Protein AF-A0AAF0XL32-F1 (afdb_monomer_lite)

Structure (mmCIF, N/CA/C/O backbone):
data_AF-A0AAF0XL32-F1
#
_entry.id   AF-A0AAF0XL32-F1
#
loop_
_atom_site.group_PDB
_atom_site.id
_atom_site.type_symbol
_atom_site.label_atom_id
_atom_site.label_alt_id
_atom_site.label_comp_id
_atom_site.label_asym_id
_atom_site.label_entity_id
_atom_site.label_seq_id
_atom_site.pdbx_PDB_ins_code
_atom_site.Cartn_x
_atom_site.Cartn_y
_atom_site.Cartn_z
_atom_site.occupancy
_atom_site.B_iso_or_equiv
_atom_site.auth_seq_id
_atom_site.auth_comp_id
_atom_site.auth_asym_id
_atom_site.auth_atom_id
_atom_site.pdbx_PDB_model_num
ATOM 1 N N . MET A 1 1 ? -6.799 5.132 -3.046 1.00 91.56 1 MET A N 1
ATOM 2 C CA . MET A 1 1 ? -6.001 4.954 -4.280 1.00 91.56 1 MET A CA 1
ATOM 3 C C . MET A 1 1 ? -5.532 3.512 -4.359 1.00 91.56 1 MET A C 1
ATOM 5 O O . MET A 1 1 ? -5.054 2.990 -3.357 1.00 91.56 1 MET A O 1
ATOM 9 N N . GLY A 1 2 ? -5.670 2.879 -5.522 1.00 95.25 2 GLY A N 1
ATOM 10 C CA . GLY A 1 2 ? -5.186 1.524 -5.783 1.00 95.25 2 GLY A CA 1
ATOM 11 C C . GLY A 1 2 ? -4.042 1.530 -6.792 1.00 95.25 2 GLY A C 1
ATOM 12 O O . GLY A 1 2 ? -4.191 2.059 -7.886 1.00 95.25 2 GLY A O 1
ATOM 13 N N . ILE A 1 3 ? -2.907 0.940 -6.435 1.00 97.62 3 ILE A N 1
ATOM 14 C CA . ILE A 1 3 ? -1.758 0.725 -7.315 1.00 97.62 3 ILE A CA 1
ATOM 15 C C . ILE A 1 3 ? -1.692 -0.766 -7.644 1.00 97.62 3 ILE A C 1
ATOM 17 O O . ILE A 1 3 ? -1.570 -1.600 -6.742 1.00 97.62 3 ILE A O 1
ATOM 21 N N . TYR A 1 4 ? -1.743 -1.117 -8.925 1.00 97.25 4 TYR A N 1
ATOM 22 C CA . TYR A 1 4 ? -1.796 -2.512 -9.362 1.00 97.25 4 TYR A CA 1
ATOM 23 C C . TYR A 1 4 ? -0.870 -2.819 -10.542 1.00 97.25 4 TYR A C 1
ATOM 25 O O . TYR A 1 4 ? -0.240 -1.924 -11.094 1.00 97.25 4 TYR A O 1
ATOM 33 N N . GLY A 1 5 ? -0.691 -4.104 -10.864 1.00 96.94 5 GLY A N 1
ATOM 34 C CA . GLY A 1 5 ? 0.258 -4.570 -11.883 1.00 96.94 5 GLY A CA 1
ATOM 35 C C . GLY A 1 5 ? 1.033 -5.829 -11.480 1.00 96.94 5 GLY A C 1
ATOM 36 O O . GLY A 1 5 ? 0.883 -6.356 -10.371 1.00 96.94 5 GLY A O 1
ATOM 37 N N . MET A 1 6 ? 1.910 -6.300 -12.366 1.00 96.31 6 MET A N 1
ATOM 38 C CA . MET A 1 6 ? 2.620 -7.581 -12.233 1.00 96.31 6 MET A CA 1
ATOM 39 C C . MET A 1 6 ? 3.503 -7.684 -10.981 1.00 96.31 6 MET A C 1
ATOM 41 O O . MET A 1 6 ? 3.881 -6.693 -10.353 1.00 96.31 6 MET A O 1
ATOM 45 N N . VAL A 1 7 ? 3.820 -8.910 -10.558 1.00 93.56 7 VAL A N 1
ATOM 46 C CA . VAL A 1 7 ? 4.786 -9.142 -9.469 1.00 93.56 7 VAL A CA 1
ATOM 47 C C . VAL A 1 7 ? 6.140 -8.503 -9.802 1.00 93.56 7 VAL A C 1
ATOM 49 O O . VAL A 1 7 ? 6.530 -8.462 -10.958 1.00 93.56 7 VAL A O 1
ATOM 52 N N . GLY A 1 8 ? 6.841 -7.963 -8.801 1.00 93.62 8 GLY A N 1
ATOM 53 C CA . GLY A 1 8 ? 8.180 -7.390 -8.994 1.00 93.62 8 GLY A CA 1
ATOM 54 C C . GLY A 1 8 ? 8.234 -6.017 -9.678 1.00 93.62 8 GLY A C 1
ATOM 55 O O . GLY A 1 8 ? 9.245 -5.345 -9.543 1.00 93.62 8 GLY A O 1
ATOM 56 N N . ILE A 1 9 ? 7.145 -5.532 -10.290 1.00 96.25 9 ILE A N 1
ATOM 57 C CA . ILE A 1 9 ? 7.120 -4.283 -11.085 1.00 96.25 9 ILE A CA 1
ATOM 58 C C . ILE A 1 9 ? 7.337 -2.977 -10.284 1.00 96.25 9 ILE A C 1
ATOM 60 O O . ILE A 1 9 ? 7.311 -1.889 -10.837 1.00 96.25 9 ILE A O 1
ATOM 64 N N . GLY A 1 10 ? 7.496 -3.046 -8.958 1.00 96.12 10 GLY A N 1
ATOM 65 C CA . G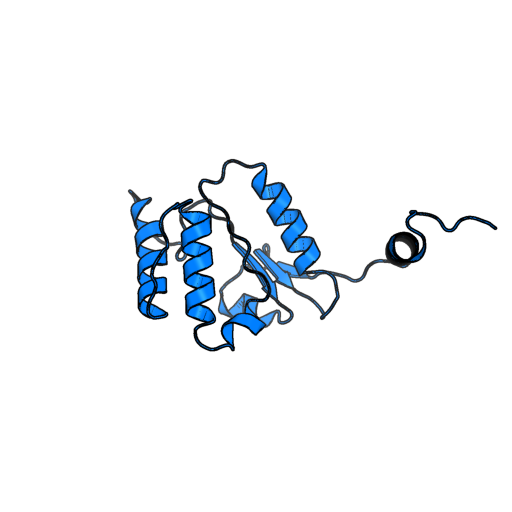LY A 1 10 ? 7.765 -1.856 -8.135 1.00 96.12 10 GLY A CA 1
ATOM 66 C C . GLY A 1 10 ? 6.547 -1.159 -7.513 1.00 96.12 10 GLY A C 1
ATOM 67 O O . GLY A 1 10 ? 6.694 -0.069 -6.968 1.00 96.12 10 GLY A O 1
ATOM 68 N N . LYS A 1 11 ? 5.358 -1.782 -7.485 1.00 97.44 11 LYS A N 1
ATOM 69 C CA . LYS A 1 11 ? 4.156 -1.226 -6.812 1.00 97.44 11 LYS A CA 1
ATOM 70 C C . LYS A 1 11 ? 4.412 -0.748 -5.380 1.00 97.44 11 LYS A C 1
ATOM 72 O O . LYS A 1 11 ? 4.045 0.367 -5.025 1.00 97.44 11 LYS A O 1
ATOM 77 N N . THR A 1 12 ? 5.042 -1.590 -4.558 1.00 95.62 12 THR A N 1
ATOM 78 C CA . THR A 1 12 ? 5.353 -1.269 -3.156 1.00 95.62 12 THR A CA 1
ATOM 79 C C . THR A 1 12 ? 6.362 -0.131 -3.060 1.00 95.62 12 THR A C 1
ATOM 81 O O . THR A 1 12 ? 6.240 0.719 -2.184 1.00 95.62 12 THR A O 1
ATOM 84 N N . THR A 1 13 ? 7.328 -0.080 -3.981 1.00 95.94 13 THR A N 1
ATOM 85 C CA . THR A 1 13 ? 8.306 1.010 -4.074 1.00 95.94 13 THR A CA 1
ATOM 86 C C . THR A 1 13 ? 7.612 2.336 -4.372 1.00 95.94 13 THR A C 1
ATOM 88 O O . THR A 1 13 ? 7.844 3.311 -3.661 1.00 95.94 13 THR A O 1
ATOM 91 N N . LEU A 1 14 ? 6.699 2.356 -5.349 1.00 96.19 14 LEU A N 1
ATOM 92 C CA . LEU A 1 14 ? 5.909 3.540 -5.688 1.00 96.19 14 LEU A CA 1
ATOM 93 C C . LEU A 1 14 ? 5.014 3.982 -4.522 1.00 96.19 14 LEU A C 1
ATOM 95 O O . LEU A 1 14 ? 5.033 5.149 -4.137 1.00 96.19 14 LEU A O 1
ATOM 99 N N . ALA A 1 15 ? 4.284 3.049 -3.904 1.00 95.56 15 ALA A N 1
ATOM 100 C CA . ALA A 1 15 ? 3.442 3.352 -2.747 1.00 95.56 15 ALA A CA 1
ATOM 101 C C . ALA A 1 15 ? 4.253 3.895 -1.563 1.00 95.56 15 ALA A C 1
ATOM 103 O O . ALA A 1 15 ? 3.805 4.816 -0.887 1.00 95.56 15 ALA A O 1
ATOM 104 N N . LYS A 1 16 ? 5.464 3.371 -1.333 1.00 95.69 16 LYS A N 1
ATOM 105 C CA . LYS A 1 16 ? 6.370 3.868 -0.293 1.00 95.69 16 LYS A CA 1
ATOM 106 C C . LYS A 1 16 ? 6.895 5.270 -0.611 1.00 95.69 16 LYS A C 1
ATOM 108 O O . LYS A 1 16 ? 6.984 6.093 0.296 1.00 95.69 16 LYS A O 1
ATOM 113 N N . ALA A 1 17 ? 7.208 5.565 -1.873 1.00 95.06 17 ALA A N 1
ATOM 114 C CA . ALA A 1 17 ? 7.607 6.907 -2.293 1.00 95.06 17 ALA A CA 1
ATOM 115 C C . ALA A 1 17 ? 6.477 7.928 -2.072 1.00 95.06 17 ALA A C 1
ATOM 117 O O . ALA A 1 17 ? 6.715 8.972 -1.466 1.00 95.06 17 ALA A O 1
ATOM 118 N N . LEU A 1 18 ? 5.242 7.590 -2.467 1.00 93.31 18 LEU A N 1
ATOM 119 C CA . LEU A 1 18 ? 4.059 8.418 -2.205 1.00 93.31 18 LEU A CA 1
ATOM 120 C C . LEU A 1 18 ? 3.806 8.589 -0.707 1.00 93.31 18 LEU A C 1
ATOM 122 O O . LEU A 1 18 ? 3.614 9.708 -0.248 1.00 93.31 18 LEU A O 1
ATOM 126 N N . TYR A 1 19 ? 3.859 7.503 0.070 1.00 92.88 19 TYR A N 1
ATOM 127 C CA . TYR A 1 19 ? 3.727 7.555 1.526 1.00 92.88 19 TYR A CA 1
ATOM 128 C C . TYR A 1 19 ? 4.731 8.537 2.140 1.00 92.88 19 TYR A C 1
ATOM 130 O O . TYR A 1 19 ? 4.334 9.431 2.880 1.00 92.88 19 TYR A O 1
ATOM 138 N N . ASN A 1 20 ? 6.010 8.437 1.767 1.00 93.06 20 ASN A N 1
ATOM 139 C CA . ASN A 1 20 ? 7.055 9.334 2.257 1.00 93.06 20 ASN A CA 1
ATOM 140 C C . ASN A 1 20 ? 6.812 10.802 1.871 1.00 93.06 20 ASN A C 1
ATOM 142 O O . ASN A 1 20 ? 7.122 11.689 2.659 1.00 93.06 20 ASN A O 1
ATOM 146 N N . GLN A 1 21 ? 6.249 11.073 0.690 1.00 90.88 21 GLN A N 1
ATOM 147 C CA . GLN A 1 21 ? 5.850 12.431 0.305 1.00 90.88 21 GLN A CA 1
ATOM 148 C C . GLN A 1 21 ? 4.660 12.929 1.132 1.00 90.88 21 GLN A C 1
ATOM 150 O O . GLN A 1 21 ? 4.664 14.072 1.582 1.00 90.88 21 GLN A O 1
ATOM 155 N N . LEU A 1 22 ? 3.663 12.075 1.385 1.00 87.69 22 LEU A N 1
ATOM 156 C CA . LEU A 1 22 ? 2.501 12.419 2.208 1.00 87.69 22 LEU A CA 1
ATOM 157 C C . LEU A 1 22 ? 2.877 12.680 3.671 1.00 87.69 22 LEU A C 1
ATOM 159 O O . LEU A 1 22 ? 2.233 13.512 4.305 1.00 87.69 22 LEU A O 1
ATOM 163 N N . LEU A 1 23 ? 3.939 12.051 4.191 1.00 85.06 23 LEU A N 1
ATOM 164 C CA . LEU A 1 23 ? 4.474 12.350 5.527 1.00 85.06 23 LEU A CA 1
ATOM 165 C C . LEU A 1 23 ? 4.906 13.814 5.697 1.00 85.06 23 LEU A C 1
ATOM 167 O O . LEU A 1 23 ? 4.951 14.297 6.825 1.00 85.06 23 LEU A O 1
ATOM 171 N N . LEU A 1 24 ? 5.219 14.520 4.606 1.00 85.19 24 LEU A N 1
ATOM 172 C CA . LEU A 1 24 ? 5.538 15.951 4.644 1.00 85.19 24 LEU A CA 1
ATOM 173 C C . LEU A 1 24 ? 4.288 16.827 4.847 1.00 85.19 24 LEU A C 1
ATOM 175 O O . LEU A 1 24 ? 4.410 18.013 5.143 1.00 85.19 24 LEU A O 1
ATOM 179 N N . GLY A 1 25 ? 3.091 16.261 4.671 1.00 80.62 25 GLY A N 1
ATOM 180 C CA . GLY A 1 25 ? 1.814 16.930 4.895 1.00 80.62 25 GLY A CA 1
ATOM 181 C C . GLY A 1 25 ? 1.357 16.916 6.358 1.00 80.62 25 GLY A C 1
ATOM 182 O O . GLY A 1 25 ? 1.957 16.299 7.236 1.00 80.62 25 GLY A O 1
ATOM 183 N N . SER A 1 26 ? 0.235 17.585 6.628 1.00 78.88 26 SER A N 1
ATOM 184 C CA . SER A 1 26 ? -0.347 17.712 7.972 1.00 78.88 26 SER A CA 1
ATOM 185 C C . SER A 1 26 ? -1.322 16.572 8.308 1.00 78.88 26 SER A C 1
ATOM 187 O O . SER A 1 26 ? -2.513 16.807 8.498 1.00 78.88 26 SER A O 1
ATOM 189 N N . TYR A 1 27 ? -0.828 15.333 8.394 1.00 83.75 27 TYR A N 1
ATOM 190 C CA . TYR A 1 27 ? -1.629 14.183 8.845 1.00 83.75 27 TYR A CA 1
ATOM 191 C C . TYR A 1 27 ? -1.508 13.964 10.360 1.00 83.75 27 TYR A C 1
ATOM 193 O O . TYR A 1 27 ? -0.417 13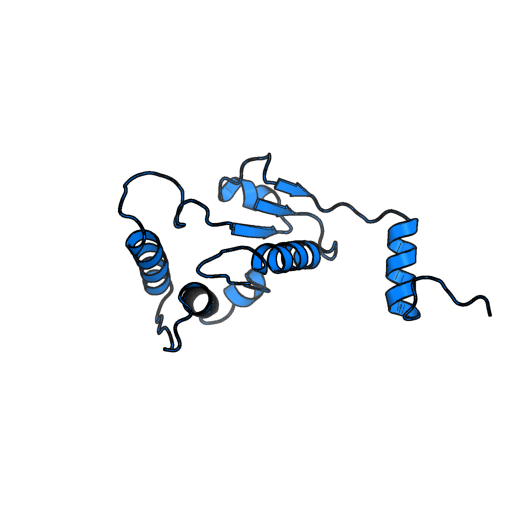.990 10.939 1.00 83.75 27 TYR A O 1
ATOM 201 N N . THR A 1 28 ? -2.636 13.711 11.027 1.00 81.62 28 THR A N 1
ATOM 202 C CA . THR A 1 28 ? -2.681 13.470 12.479 1.00 81.62 28 THR A CA 1
ATOM 203 C C . THR A 1 28 ? -2.072 12.119 12.864 1.00 81.62 28 THR A C 1
ATOM 205 O O . THR A 1 28 ? -1.412 12.035 13.903 1.00 81.62 28 THR A O 1
ATOM 208 N N . GLY A 1 29 ? -2.180 11.115 11.989 1.00 84.38 29 GLY A N 1
ATOM 209 C CA . GLY A 1 29 ? -1.595 9.784 12.135 1.00 84.38 29 GLY A CA 1
ATOM 210 C C . GLY A 1 29 ? -1.350 9.119 10.779 1.00 84.38 29 GLY A C 1
ATOM 211 O O . GLY A 1 29 ? -2.089 9.360 9.827 1.00 84.38 29 GLY A O 1
ATOM 212 N N . THR A 1 30 ? -0.302 8.302 10.683 1.00 87.94 30 THR A N 1
ATOM 213 C CA . THR A 1 30 ? 0.137 7.660 9.431 1.00 87.94 30 THR A CA 1
ATOM 214 C C . THR A 1 30 ? 0.669 6.267 9.729 1.00 87.94 30 THR A C 1
ATOM 216 O O . THR A 1 30 ? 1.400 6.109 10.701 1.00 87.94 30 THR A O 1
ATOM 219 N N . SER A 1 31 ? 0.360 5.281 8.888 1.00 90.50 31 SER A N 1
ATOM 220 C CA . SER A 1 31 ? 0.854 3.905 9.029 1.00 90.50 31 SER A CA 1
ATOM 221 C C . SER A 1 31 ? 1.234 3.324 7.670 1.00 90.50 31 SER A C 1
ATOM 223 O O . SER A 1 31 ? 0.598 3.634 6.661 1.00 90.50 31 SER A O 1
ATOM 225 N N . PHE A 1 32 ? 2.252 2.460 7.650 1.00 93.88 32 PHE A N 1
ATOM 226 C CA . PHE A 1 32 ? 2.640 1.682 6.475 1.00 93.88 32 PHE A CA 1
ATOM 227 C C . PHE A 1 32 ? 2.654 0.192 6.822 1.00 93.88 32 PHE A C 1
ATOM 229 O O . PHE A 1 32 ? 3.581 -0.312 7.461 1.00 93.88 32 PHE A O 1
ATOM 236 N N . LEU A 1 33 ? 1.620 -0.523 6.379 1.00 93.88 33 LEU A N 1
ATOM 237 C CA . LEU A 1 33 ? 1.494 -1.966 6.569 1.00 93.88 33 LEU A CA 1
ATOM 238 C C . LEU A 1 33 ? 2.130 -2.692 5.377 1.00 93.88 33 LEU A C 1
ATOM 240 O O . LEU A 1 33 ? 1.545 -2.786 4.298 1.00 93.88 33 LEU A O 1
ATOM 244 N N . ALA A 1 34 ? 3.352 -3.190 5.559 1.00 92.81 34 ALA A N 1
ATOM 245 C CA . ALA A 1 34 ? 4.035 -3.995 4.549 1.00 92.81 34 ALA A CA 1
ATOM 246 C C . ALA A 1 34 ? 3.537 -5.448 4.576 1.00 92.81 34 ALA A C 1
ATOM 248 O O . ALA A 1 34 ? 3.095 -5.933 5.612 1.00 92.81 34 ALA A O 1
ATOM 249 N N . ASN A 1 35 ? 3.663 -6.163 3.453 1.00 92.31 35 ASN A N 1
ATOM 250 C CA . ASN A 1 35 ? 3.513 -7.625 3.399 1.00 92.31 35 ASN A CA 1
ATOM 251 C C . ASN A 1 35 ? 2.171 -8.158 3.942 1.00 92.31 35 ASN A C 1
ATOM 253 O O . ASN A 1 35 ? 2.093 -9.273 4.450 1.00 92.31 35 ASN A O 1
ATOM 257 N N . VAL A 1 36 ? 1.091 -7.377 3.804 1.00 91.19 36 VAL A N 1
ATOM 258 C CA . VAL A 1 36 ? -0.238 -7.679 4.372 1.00 91.19 36 VAL A CA 1
ATOM 259 C C . VAL A 1 36 ? -0.722 -9.081 4.003 1.00 91.19 36 VAL A C 1
ATOM 261 O O . VAL A 1 36 ? -1.164 -9.817 4.880 1.00 91.19 36 VAL A O 1
ATOM 264 N N . ARG A 1 37 ? -0.591 -9.485 2.730 1.00 88.94 37 ARG A N 1
ATOM 265 C CA . ARG A 1 37 ? -0.993 -10.825 2.272 1.00 88.94 37 ARG A CA 1
ATOM 266 C C . ARG A 1 37 ? -0.265 -11.930 3.039 1.00 88.94 37 ARG A C 1
ATOM 268 O O . ARG A 1 37 ? -0.905 -12.870 3.490 1.00 88.94 37 ARG A O 1
ATOM 275 N N . GLU A 1 38 ? 1.049 -11.812 3.193 1.00 93.06 38 GLU A N 1
ATOM 276 C CA . GLU A 1 38 ? 1.883 -12.815 3.864 1.00 93.06 38 GLU A CA 1
ATOM 277 C C . GLU A 1 38 ? 1.598 -12.845 5.366 1.00 93.06 38 GLU A C 1
ATOM 279 O O . GLU A 1 38 ? 1.343 -13.908 5.925 1.00 93.06 38 GLU A O 1
ATOM 284 N N . ILE A 1 39 ? 1.552 -11.673 6.006 1.00 93.00 39 ILE A N 1
ATOM 285 C CA . ILE A 1 39 ? 1.301 -11.555 7.445 1.00 93.00 39 ILE A CA 1
ATOM 286 C C . ILE A 1 39 ? -0.099 -12.063 7.787 1.00 93.00 39 ILE A C 1
ATOM 288 O O . ILE A 1 39 ? -0.239 -12.824 8.739 1.00 93.00 39 ILE A O 1
ATOM 292 N N . SER A 1 40 ? -1.123 -11.717 7.001 1.00 89.69 40 SER A N 1
ATOM 293 C CA . SER A 1 40 ? -2.514 -12.123 7.258 1.00 89.69 40 SER A CA 1
ATOM 294 C C . SER A 1 40 ? -2.722 -13.641 7.317 1.00 89.69 40 SER A C 1
ATOM 296 O O . SER A 1 40 ? -3.612 -14.093 8.032 1.00 89.69 40 SER A O 1
ATOM 298 N N . GLY A 1 41 ? -1.886 -14.422 6.622 1.00 92.25 41 GLY A N 1
ATOM 299 C CA . GLY A 1 41 ? -1.935 -15.887 6.629 1.00 92.25 41 GLY A CA 1
ATOM 300 C C . GLY A 1 41 ? -1.251 -16.549 7.832 1.00 92.25 41 GLY A C 1
ATOM 301 O O . GLY A 1 41 ? -1.303 -17.770 7.960 1.00 92.25 41 GLY A O 1
ATOM 302 N N . THR A 1 42 ? -0.597 -15.779 8.706 1.00 94.56 42 THR A N 1
ATOM 303 C CA . THR A 1 42 ? 0.073 -16.295 9.911 1.00 94.56 42 THR A CA 1
ATOM 304 C C . THR A 1 42 ? -0.858 -16.328 11.126 1.00 94.56 42 THR A C 1
ATOM 306 O O . THR A 1 42 ? -1.863 -15.613 11.189 1.00 94.56 42 THR A O 1
ATOM 309 N N . THR A 1 43 ? -0.510 -17.128 12.141 1.00 93.88 43 THR A N 1
ATOM 310 C CA . THR A 1 43 ? -1.215 -17.137 13.432 1.00 93.88 43 THR A CA 1
ATOM 311 C C . THR A 1 43 ? -1.228 -15.734 14.039 1.00 93.88 43 THR A C 1
ATOM 313 O O . THR A 1 43 ? -0.176 -15.149 14.279 1.00 93.88 43 THR A O 1
ATOM 316 N N . ASN A 1 44 ? -2.422 -15.199 14.314 1.00 90.81 44 ASN A N 1
ATOM 317 C CA . ASN A 1 44 ? -2.643 -13.829 14.806 1.00 90.81 44 ASN A CA 1
ATOM 318 C C . ASN A 1 44 ? -2.156 -12.709 13.864 1.00 90.81 44 ASN A C 1
ATOM 320 O O . ASN A 1 44 ? -2.066 -11.553 14.279 1.00 90.81 44 ASN A O 1
ATOM 324 N N . GLY A 1 45 ? -1.903 -13.009 12.590 1.00 92.12 45 GLY A N 1
ATOM 325 C CA . GLY A 1 45 ? -1.412 -12.048 11.606 1.00 92.12 45 GLY A CA 1
ATOM 326 C C . GLY A 1 45 ? -2.301 -10.818 11.441 1.00 92.12 45 GLY A C 1
ATOM 327 O O . GLY A 1 45 ? -1.840 -9.687 11.577 1.00 92.12 45 GLY A O 1
ATOM 328 N N . LEU A 1 46 ? -3.605 -11.026 11.242 1.00 89.62 46 LEU A N 1
ATOM 329 C CA . LEU A 1 46 ? -4.579 -9.931 11.159 1.00 89.62 46 LEU A CA 1
ATOM 330 C C . LEU A 1 46 ? -4.627 -9.084 12.439 1.00 89.62 46 LEU A C 1
ATOM 332 O O . LEU A 1 46 ? -4.679 -7.860 12.363 1.00 89.62 46 LEU A O 1
ATOM 336 N N . VAL A 1 47 ? -4.541 -9.723 13.609 1.00 91.25 47 VAL A N 1
ATOM 337 C CA . VAL A 1 47 ? -4.488 -9.025 14.903 1.00 91.25 47 VAL A CA 1
ATOM 338 C C . VAL A 1 47 ? -3.233 -8.154 14.988 1.00 91.25 47 VAL A C 1
ATOM 340 O O . VAL A 1 47 ? -3.323 -6.997 15.393 1.00 91.25 47 VAL A O 1
ATOM 343 N N . SER A 1 48 ? -2.077 -8.662 14.553 1.00 91.69 48 SER A N 1
ATOM 344 C CA . SER A 1 48 ? -0.825 -7.896 14.552 1.00 91.69 48 SER A CA 1
ATOM 345 C C . SER A 1 48 ? -0.884 -6.671 13.629 1.00 91.69 48 SER A C 1
ATOM 347 O O . SER A 1 48 ? -0.467 -5.584 14.025 1.00 91.69 48 SER A O 1
ATOM 349 N N . LEU A 1 49 ? -1.494 -6.811 12.445 1.00 91.62 49 LEU A N 1
ATOM 350 C CA . LEU A 1 49 ? -1.702 -5.710 11.500 1.00 91.62 49 LEU A CA 1
ATOM 351 C C . LEU A 1 49 ? -2.634 -4.637 12.077 1.00 91.62 49 LEU A C 1
ATOM 353 O O . LEU A 1 49 ? -2.343 -3.447 11.967 1.00 91.62 49 LEU A O 1
ATOM 357 N N . GLN A 1 50 ? -3.726 -5.041 12.734 1.00 90.06 50 GLN A N 1
ATOM 358 C CA . GLN A 1 50 ? -4.629 -4.105 13.410 1.00 90.06 50 GLN A CA 1
ATOM 359 C C . GLN A 1 50 ? -3.930 -3.376 14.563 1.00 90.06 50 GLN A C 1
ATOM 361 O O . GLN A 1 50 ? -4.062 -2.161 14.683 1.00 90.06 50 GLN A O 1
ATOM 366 N N . GLN A 1 51 ? -3.156 -4.084 15.392 1.00 90.00 51 GLN A N 1
ATOM 367 C CA . GLN A 1 51 ? -2.391 -3.468 16.482 1.00 90.00 51 GLN A CA 1
ATOM 368 C C . GLN A 1 51 ? -1.388 -2.436 15.959 1.00 90.00 51 GLN A C 1
ATOM 370 O O . GLN A 1 51 ? -1.313 -1.339 16.517 1.00 90.00 51 GLN A O 1
ATOM 375 N N . GLN A 1 52 ? -0.660 -2.761 14.884 1.00 90.56 52 GLN A N 1
ATOM 376 C CA . GLN A 1 52 ? 0.257 -1.823 14.238 1.00 90.56 52 GLN A CA 1
ATOM 377 C C . GLN A 1 52 ? -0.495 -0.586 13.738 1.00 90.56 52 GLN A C 1
ATOM 379 O O . GLN A 1 52 ? -0.133 0.527 14.110 1.00 90.56 52 GLN A O 1
ATOM 384 N N . LEU A 1 53 ? -1.570 -0.770 12.964 1.00 88.38 53 LEU A N 1
ATOM 385 C CA . LEU A 1 53 ? -2.353 0.338 12.412 1.00 88.38 53 LEU A CA 1
ATOM 386 C C . LEU A 1 53 ? -2.858 1.282 13.510 1.00 88.38 53 LEU A C 1
ATOM 388 O O . LEU A 1 53 ? -2.703 2.498 13.403 1.00 88.38 53 LEU A O 1
ATOM 392 N N . ILE A 1 54 ? -3.432 0.726 14.581 1.00 85.38 54 ILE A N 1
ATOM 393 C CA . ILE A 1 54 ? -3.942 1.518 15.706 1.00 85.38 54 ILE A CA 1
ATOM 394 C C . ILE A 1 54 ? -2.787 2.248 16.407 1.00 85.38 54 ILE A C 1
ATOM 396 O O . ILE A 1 54 ? -2.907 3.432 16.717 1.00 85.38 54 ILE A O 1
ATOM 400 N N . SER A 1 55 ? -1.662 1.571 16.652 1.00 86.38 55 SER A N 1
ATOM 401 C CA . SER A 1 55 ? -0.493 2.167 17.310 1.00 86.38 55 SER A CA 1
ATOM 402 C C . SER A 1 55 ? 0.084 3.339 16.507 1.00 86.38 55 SER A C 1
ATOM 404 O O . SER A 1 55 ? 0.323 4.412 17.066 1.00 86.38 55 SER A O 1
ATOM 406 N N . ASP A 1 56 ? 0.269 3.138 15.203 1.00 86.69 56 ASP A N 1
ATOM 407 C CA . ASP A 1 56 ? 0.851 4.105 14.272 1.00 86.69 56 ASP A CA 1
ATOM 408 C C . ASP A 1 56 ? -0.040 5.350 14.120 1.00 86.69 56 ASP A C 1
ATOM 410 O O . ASP A 1 56 ? 0.429 6.487 14.227 1.00 86.69 56 ASP A O 1
ATOM 414 N N . VAL A 1 57 ? -1.349 5.150 13.919 1.00 81.38 57 VAL A N 1
ATOM 415 C CA . VAL A 1 57 ? -2.299 6.250 13.687 1.00 81.38 57 VAL A CA 1
ATOM 416 C C . VAL A 1 57 ? -2.591 7.027 14.970 1.00 81.38 57 VAL A C 1
ATOM 418 O O . VAL A 1 57 ? -2.638 8.255 14.939 1.00 81.38 57 VAL A O 1
ATOM 421 N N . LEU A 1 58 ? -2.741 6.352 16.113 1.00 75.88 58 LEU A N 1
ATOM 422 C CA . LEU A 1 58 ? -3.046 7.030 17.379 1.00 75.88 58 LEU A CA 1
ATOM 423 C C . LEU A 1 58 ? -1.817 7.658 18.044 1.00 75.88 58 LEU A C 1
ATOM 425 O O . LEU A 1 58 ? -1.965 8.329 19.067 1.00 75.88 58 LEU A O 1
ATOM 429 N N . LYS A 1 59 ? -0.603 7.411 17.524 1.00 71.06 59 LYS A N 1
ATOM 430 C CA . LYS A 1 59 ? 0.671 7.811 18.154 1.00 71.06 59 LYS A CA 1
ATOM 431 C C . LYS A 1 59 ? 0.728 7.420 19.641 1.00 71.06 59 LYS A C 1
ATOM 433 O O . LYS A 1 59 ? 1.363 8.088 20.463 1.00 71.06 59 LYS A O 1
ATOM 438 N N . SER A 1 60 ? 0.025 6.347 20.012 1.00 66.25 60 SER A N 1
ATOM 439 C CA . SER A 1 60 ? -0.112 5.927 21.402 1.00 66.25 60 SER A CA 1
ATOM 440 C C . SER A 1 60 ? 1.196 5.304 21.867 1.00 66.25 60 SER A C 1
ATOM 442 O O . SER A 1 60 ? 1.637 4.289 21.340 1.00 66.25 60 SER A O 1
ATOM 444 N N . LYS A 1 61 ? 1.790 5.860 22.928 1.00 61.19 61 LYS A N 1
ATOM 445 C CA . LYS A 1 61 ? 2.934 5.233 23.614 1.00 61.19 61 LYS A CA 1
ATOM 446 C C . LYS A 1 61 ? 2.544 3.954 24.367 1.00 61.19 61 LYS A C 1
ATOM 448 O O . LYS A 1 61 ? 3.418 3.204 24.796 1.00 61.19 61 LYS A O 1
ATOM 453 N N . LYS A 1 62 ? 1.244 3.719 24.584 1.00 68.06 62 LYS A N 1
ATOM 454 C CA . LYS A 1 62 ? 0.730 2.524 25.261 1.00 68.06 62 LYS A CA 1
ATOM 455 C C . LYS A 1 62 ? 0.450 1.433 24.236 1.00 68.06 62 LYS A C 1
ATOM 457 O O . LYS A 1 62 ? -0.211 1.701 23.232 1.00 68.06 62 LYS A O 1
ATOM 462 N N . LYS A 1 63 ? 0.898 0.207 24.538 1.00 68.12 63 LYS A N 1
ATOM 463 C CA . LYS A 1 63 ? 0.561 -0.989 23.758 1.00 68.12 63 LYS A CA 1
ATOM 464 C C . LYS A 1 63 ? -0.955 -1.108 23.626 1.00 68.12 63 LYS A C 1
ATOM 466 O O . LYS A 1 63 ? -1.672 -1.129 24.626 1.00 68.12 63 LYS A O 1
ATOM 471 N N . VAL A 1 64 ? -1.415 -1.196 22.386 1.00 77.00 64 VAL A N 1
ATOM 472 C CA . VAL A 1 64 ? -2.802 -1.506 22.060 1.00 77.00 64 VAL A CA 1
ATOM 473 C C . VAL A 1 64 ? -2.948 -3.021 22.128 1.00 77.00 64 VAL A C 1
ATOM 475 O O . VAL A 1 64 ? -2.343 -3.740 21.338 1.00 77.00 64 VAL A O 1
ATOM 478 N N . ASN A 1 65 ? -3.740 -3.508 23.079 1.00 81.75 65 ASN A N 1
ATOM 479 C CA . ASN A 1 65 ? -4.010 -4.934 23.217 1.00 81.75 65 ASN A CA 1
ATOM 480 C C . ASN A 1 65 ? -5.293 -5.281 22.461 1.00 81.75 65 ASN A C 1
ATOM 482 O O . ASN A 1 65 ? -6.400 -5.060 22.951 1.00 81.75 65 ASN A O 1
ATOM 486 N N . VAL A 1 66 ? -5.122 -5.816 21.254 1.00 84.69 66 VAL A N 1
ATOM 487 C CA . VAL A 1 66 ? -6.197 -6.466 20.493 1.00 84.69 66 VAL A CA 1
ATOM 488 C C . VAL A 1 66 ? -6.067 -7.970 20.700 1.00 84.69 66 VAL A C 1
ATOM 490 O O . VAL A 1 66 ? -5.006 -8.522 20.415 1.00 84.69 66 VAL A O 1
ATOM 493 N N . HIS A 1 67 ? -7.115 -8.623 21.196 1.00 86.06 67 HIS A N 1
ATOM 494 C CA . HIS A 1 67 ? -7.119 -10.067 21.446 1.00 86.06 67 HIS A CA 1
ATOM 495 C C . HIS A 1 67 ? -7.646 -10.863 20.249 1.00 86.06 67 HIS A C 1
ATOM 497 O O . HIS A 1 67 ? -7.150 -11.954 19.985 1.00 86.06 67 HIS A O 1
ATOM 503 N N . HIS A 1 68 ? -8.597 -10.304 19.494 1.00 87.94 68 HIS A N 1
ATOM 504 C CA . HIS A 1 68 ? -9.180 -10.925 18.300 1.00 87.94 68 HIS A CA 1
ATOM 505 C C . HIS A 1 68 ? -9.563 -9.872 17.251 1.00 87.94 68 HIS A C 1
ATOM 507 O O . HIS A 1 68 ? -9.731 -8.696 17.581 1.00 87.94 68 HIS A O 1
ATOM 513 N N . VAL A 1 69 ? -9.722 -10.302 15.995 1.00 83.94 69 VAL A N 1
ATOM 514 C CA . VAL A 1 69 ? -9.919 -9.416 14.832 1.00 83.94 69 VAL A CA 1
ATOM 515 C C . VAL A 1 69 ? -11.121 -8.486 15.004 1.00 83.94 69 VAL A C 1
ATOM 517 O O . VAL A 1 69 ? -10.991 -7.283 14.798 1.00 83.94 69 VAL A O 1
ATOM 520 N N . ASP A 1 70 ? -12.259 -9.006 15.467 1.00 86.88 70 ASP A N 1
ATOM 521 C CA . ASP A 1 70 ? -13.482 -8.211 15.654 1.00 86.88 70 ASP A CA 1
ATOM 522 C C . ASP A 1 70 ? -13.300 -7.087 16.678 1.00 86.88 70 ASP A C 1
ATOM 524 O O . ASP A 1 70 ? -13.836 -5.990 16.523 1.00 86.88 70 ASP A O 1
ATOM 528 N N . GLN A 1 71 ? -12.518 -7.343 17.732 1.00 86.00 71 GLN A N 1
ATOM 529 C CA . GLN A 1 71 ? -12.186 -6.325 18.723 1.00 86.00 71 GLN A CA 1
ATOM 530 C C . GLN A 1 71 ? -11.327 -5.226 18.090 1.00 86.00 71 GLN A C 1
ATOM 532 O O . GLN A 1 71 ? -11.577 -4.045 18.325 1.00 86.00 71 GLN A O 1
ATOM 537 N N . GLY A 1 72 ? -10.330 -5.602 17.285 1.00 82.62 72 GLY A N 1
ATOM 538 C CA . GLY A 1 72 ? -9.475 -4.648 16.582 1.00 82.62 72 GLY A CA 1
ATOM 539 C C . GLY A 1 72 ? -10.259 -3.808 15.580 1.00 82.62 72 GLY A C 1
ATOM 540 O O . GLY A 1 72 ? -10.091 -2.593 15.558 1.00 82.62 72 GLY A O 1
ATOM 541 N N . THR A 1 73 ? -11.179 -4.425 14.834 1.00 82.44 73 THR A N 1
ATOM 542 C CA . THR A 1 73 ? -12.070 -3.733 13.891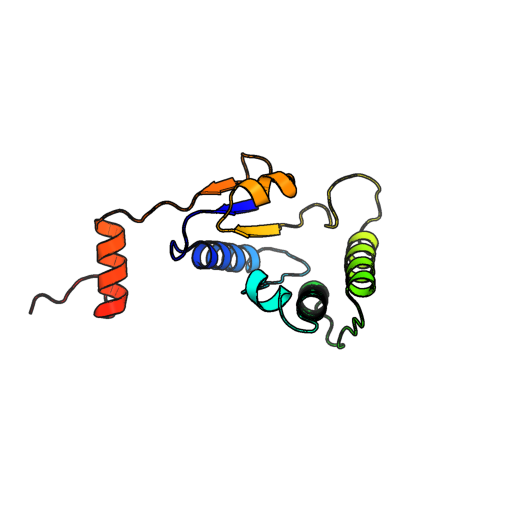 1.00 82.44 73 THR A CA 1
ATOM 543 C C . THR A 1 73 ? -12.920 -2.695 14.613 1.00 82.44 73 THR A C 1
ATOM 545 O O . THR A 1 73 ? -12.876 -1.523 14.251 1.00 82.44 73 THR A O 1
ATOM 548 N N . LYS A 1 74 ? -13.593 -3.079 15.706 1.00 81.88 74 LYS A N 1
ATOM 549 C CA . LYS A 1 74 ? -14.396 -2.147 16.517 1.00 81.88 74 LYS A CA 1
ATOM 550 C C . LYS A 1 74 ? -13.567 -0.998 17.088 1.00 81.88 74 LYS A C 1
ATOM 552 O O . LYS A 1 74 ? -14.057 0.122 17.179 1.00 81.88 74 LYS A O 1
ATOM 557 N N . LEU A 1 75 ? -12.320 -1.258 17.489 1.00 78.88 75 LEU A N 1
ATOM 558 C CA . LEU A 1 75 ? -11.419 -0.218 17.993 1.00 78.88 75 LEU A CA 1
ATOM 559 C C . LEU A 1 75 ? -10.996 0.759 16.895 1.00 78.88 75 LEU A C 1
ATOM 561 O O . LEU A 1 75 ? -10.973 1.962 17.149 1.00 78.88 75 LEU A O 1
ATOM 565 N N . ILE A 1 76 ? -10.675 0.251 15.702 1.00 78.25 76 ILE A N 1
ATOM 566 C CA . ILE A 1 76 ? -10.357 1.069 14.527 1.00 78.25 76 ILE A CA 1
ATOM 567 C C . ILE A 1 76 ? -11.565 1.939 14.182 1.00 78.25 76 ILE A C 1
ATOM 569 O O . ILE A 1 76 ? -11.434 3.158 14.138 1.00 78.25 76 ILE A O 1
ATOM 573 N N . GLU A 1 77 ? -12.745 1.337 14.037 1.00 74.44 77 GLU A N 1
ATOM 574 C CA . GLU A 1 77 ? -13.988 2.055 13.753 1.00 74.44 77 GLU A CA 1
ATOM 575 C C . GLU A 1 77 ? -14.253 3.135 14.805 1.00 74.44 77 GLU A C 1
ATOM 577 O O . GLU A 1 77 ? -14.300 4.317 14.472 1.00 74.44 77 GLU A O 1
ATOM 582 N N . ALA A 1 78 ? -14.349 2.769 16.088 1.00 71.31 78 ALA A N 1
ATOM 583 C CA . ALA A 1 78 ? -14.686 3.703 17.161 1.00 71.31 78 ALA A CA 1
ATOM 584 C C . ALA A 1 78 ? -13.753 4.922 17.217 1.00 71.31 78 ALA A C 1
ATOM 586 O O . ALA A 1 78 ? -14.205 6.028 17.493 1.00 71.31 78 ALA A O 1
ATOM 587 N N . ARG A 1 79 ? -12.456 4.748 16.940 1.00 67.25 79 ARG A N 1
ATOM 588 C CA . ARG A 1 79 ? -11.464 5.838 17.030 1.00 67.25 79 ARG A CA 1
ATOM 589 C C . ARG A 1 79 ? -11.456 6.721 15.797 1.00 67.25 79 ARG A C 1
ATOM 591 O O . ARG A 1 79 ? -11.114 7.896 15.893 1.00 67.25 79 ARG A O 1
ATOM 598 N N . ILE A 1 80 ? -11.881 6.188 14.660 1.00 61.22 80 ILE A N 1
ATOM 599 C CA . ILE A 1 80 ? -12.112 7.010 13.483 1.00 61.22 80 ILE A CA 1
ATOM 600 C C . ILE A 1 80 ? -13.447 7.772 13.609 1.00 61.22 80 ILE A C 1
ATOM 602 O O . ILE A 1 80 ? -13.552 8.917 13.164 1.00 61.22 80 ILE A O 1
ATOM 606 N N . TYR A 1 81 ? -14.437 7.202 14.304 1.00 56.84 81 TYR A N 1
ATOM 607 C CA . TYR A 1 81 ? -15.697 7.881 14.623 1.00 56.84 81 TYR A CA 1
ATOM 608 C C . TYR A 1 81 ? -15.588 8.906 15.766 1.00 56.84 81 TYR A C 1
ATOM 610 O O . TYR A 1 81 ? -16.273 9.919 15.707 1.00 56.84 81 TYR A O 1
ATOM 618 N N . GLU A 1 82 ? -14.716 8.731 16.765 1.00 56.16 82 GLU A N 1
ATOM 619 C CA . GLU A 1 82 ? -14.548 9.699 17.871 1.00 56.16 82 GLU A CA 1
ATOM 620 C C . GLU A 1 82 ? -14.052 11.085 17.420 1.00 56.16 82 GLU A C 1
ATOM 622 O O . GLU A 1 82 ? -14.283 12.077 18.107 1.00 56.16 82 GLU A O 1
ATOM 627 N N . HIS A 1 83 ? -13.415 11.181 16.249 1.00 50.62 83 HIS A N 1
ATOM 628 C CA . HIS A 1 83 ? -13.050 12.462 15.636 1.00 50.62 83 HIS A CA 1
ATOM 629 C C . HIS A 1 83 ? -14.152 13.055 14.736 1.00 50.62 83 HIS A C 1
ATOM 631 O O . HIS A 1 83 ? -13.940 14.104 14.125 1.00 50.62 83 HIS A O 1
ATOM 637 N N . LYS A 1 84 ? -15.336 12.432 14.662 1.00 44.44 84 LYS A N 1
ATOM 638 C CA . LYS A 1 84 ? -16.512 12.977 13.974 1.00 44.44 84 LYS A CA 1
ATOM 639 C C . LYS A 1 84 ? -17.447 13.659 14.974 1.00 44.44 84 LYS A C 1
ATOM 641 O O . LYS A 1 84 ? -18.059 13.014 15.815 1.00 44.44 84 LYS A O 1
ATOM 646 N N . GLN A 1 85 ? -17.633 14.965 14.798 1.00 41.84 85 GLN A N 1
ATOM 647 C CA . GLN A 1 85 ? -18.842 15.665 15.248 1.00 41.84 85 GLN A CA 1
ATOM 648 C C . GLN A 1 85 ? -19.970 15.649 14.201 1.00 41.84 85 GLN A C 1
ATOM 650 O O . GLN A 1 85 ? -21.005 16.253 14.445 1.00 41.84 85 GLN A O 1
ATOM 655 N N . PHE A 1 86 ? -19.824 14.971 13.055 1.00 37.09 86 PHE A N 1
ATOM 656 C CA . PHE A 1 86 ? -20.869 14.960 12.028 1.00 37.09 86 PHE A CA 1
ATOM 657 C C . PHE A 1 86 ? -21.051 13.604 11.344 1.00 37.09 86 PHE A C 1
ATOM 659 O O . PHE A 1 86 ? -20.097 12.891 11.025 1.00 37.09 86 PHE A O 1
ATOM 666 N N . GLU A 1 87 ? -22.327 13.287 11.150 1.00 41.56 87 GLU A N 1
ATOM 667 C CA . GLU A 1 87 ? -22.872 12.126 10.464 1.00 41.56 87 GLU A CA 1
ATOM 668 C C . GLU A 1 87 ? -22.505 12.070 8.971 1.00 41.56 87 GLU A C 1
ATOM 670 O O . GLU A 1 87 ? -22.227 13.068 8.308 1.00 41.56 87 GLU A O 1
ATOM 675 N N . SER A 1 88 ? -22.660 10.854 8.450 1.00 38.72 88 SER A N 1
ATOM 676 C CA . SER A 1 88 ? -22.796 10.467 7.044 1.00 38.72 88 SER A CA 1
ATOM 677 C C . SER A 1 88 ? -21.531 10.027 6.287 1.00 38.72 88 SER A C 1
ATOM 679 O O . SER A 1 88 ? -20.490 10.679 6.256 1.00 38.72 88 SER A O 1
ATOM 681 N N . LEU A 1 89 ? -21.683 8.811 5.745 1.00 37.50 89 LEU A N 1
ATOM 682 C CA . LEU A 1 89 ? -21.130 8.240 4.519 1.00 37.50 89 LEU A CA 1
ATOM 683 C C . LEU A 1 89 ? -19.750 8.738 4.075 1.00 37.50 89 LEU A C 1
ATOM 685 O O . LEU A 1 89 ? -19.684 9.726 3.369 1.00 37.50 89 LEU A O 1
ATOM 689 N N . VAL A 1 90 ? -18.685 7.998 4.404 1.00 37.84 90 VAL A N 1
ATOM 690 C CA . VAL A 1 90 ? -17.606 7.557 3.484 1.00 37.84 90 VAL A CA 1
ATOM 691 C C . VAL A 1 90 ? -16.668 6.678 4.317 1.00 37.84 90 VAL A C 1
ATOM 693 O O . VAL A 1 90 ? -15.900 7.199 5.120 1.00 37.84 90 VAL A O 1
ATOM 696 N N . GLY A 1 91 ? -16.739 5.357 4.121 1.00 53.00 91 GLY A N 1
ATOM 697 C CA . GLY A 1 91 ? -15.787 4.366 4.642 1.00 53.00 91 GLY A CA 1
ATOM 698 C C . GLY A 1 91 ? -15.546 4.359 6.164 1.00 53.00 91 GLY A C 1
ATOM 699 O O . GLY A 1 91 ? -16.120 5.148 6.914 1.00 53.00 91 GLY A O 1
ATOM 700 N N . PRO A 1 92 ? -14.670 3.466 6.657 1.00 61.22 92 PRO A N 1
ATOM 701 C CA . PRO A 1 92 ? -14.277 3.459 8.061 1.00 61.22 92 PRO A CA 1
ATOM 702 C C . PRO A 1 92 ? -13.348 4.626 8.422 1.00 61.22 92 PRO A C 1
ATOM 704 O O . PRO A 1 92 ? -12.989 4.719 9.582 1.00 61.22 92 PRO A O 1
ATOM 707 N N . PHE A 1 93 ? -12.945 5.495 7.479 1.00 68.44 93 PHE A N 1
ATOM 708 C CA . PHE A 1 93 ? -11.946 6.549 7.689 1.00 68.44 93 PHE A CA 1
ATOM 709 C C . PHE A 1 93 ? -12.551 7.965 7.824 1.00 68.44 93 PHE A C 1
ATOM 711 O O . PHE A 1 93 ? -13.639 8.244 7.324 1.00 68.44 93 PHE A O 1
ATOM 718 N N . ALA A 1 94 ? -11.856 8.885 8.505 1.00 71.31 94 ALA A N 1
ATOM 719 C CA . ALA A 1 94 ? -12.311 10.270 8.658 1.00 71.31 94 ALA A CA 1
ATOM 720 C C . ALA A 1 94 ? -12.177 11.030 7.322 1.00 71.31 94 ALA A C 1
ATOM 722 O O . ALA A 1 94 ? -11.259 10.719 6.553 1.00 71.31 94 ALA A O 1
ATOM 723 N N . PRO A 1 95 ? -13.020 12.042 7.037 1.00 75.81 95 PRO A N 1
ATOM 724 C CA . PRO A 1 95 ? -12.856 12.887 5.855 1.00 75.81 95 PRO A CA 1
ATOM 725 C C . PRO A 1 95 ? -11.421 13.421 5.726 1.00 75.81 95 PRO A C 1
ATOM 727 O O . PRO A 1 95 ? -10.823 13.847 6.711 1.00 75.81 95 PRO A O 1
ATOM 730 N N . GLY A 1 96 ? -10.856 13.367 4.517 1.00 79.25 96 GLY A N 1
ATOM 731 C CA . GLY A 1 96 ? -9.463 13.754 4.252 1.00 79.25 96 GLY A CA 1
ATOM 732 C C . GLY A 1 96 ? -8.417 12.665 4.533 1.00 79.25 96 GLY A C 1
ATOM 733 O O . GLY A 1 96 ? -7.247 12.854 4.202 1.00 79.25 96 GLY A O 1
ATOM 734 N N . SER A 1 97 ? -8.809 11.512 5.083 1.00 81.44 97 SER A N 1
ATOM 735 C CA . SER A 1 97 ? -7.911 10.357 5.195 1.00 81.44 97 SER A CA 1
ATOM 736 C C . SER A 1 97 ? -7.549 9.810 3.815 1.00 81.44 97 SER A C 1
ATOM 738 O O . SER A 1 97 ? -8.399 9.708 2.930 1.00 81.44 97 SER A O 1
ATOM 740 N N . VAL A 1 98 ? -6.294 9.393 3.650 1.00 88.12 98 VAL A N 1
ATOM 741 C CA . VAL A 1 98 ? -5.790 8.809 2.403 1.00 88.12 98 VAL A CA 1
ATOM 742 C C . VAL A 1 98 ? -5.383 7.362 2.647 1.00 88.12 98 VAL A C 1
ATOM 744 O O . VAL A 1 98 ? -4.510 7.084 3.464 1.00 88.12 98 VAL A O 1
ATOM 747 N N . VAL A 1 99 ? -5.991 6.438 1.899 1.00 89.12 99 VAL A N 1
ATOM 748 C CA . VAL A 1 99 ? -5.622 5.015 1.890 1.00 89.12 99 VAL A CA 1
ATOM 749 C C . VAL A 1 99 ? -5.009 4.670 0.535 1.00 89.12 99 VAL A C 1
ATOM 751 O O . VAL A 1 99 ? -5.628 4.888 -0.513 1.00 89.12 99 VAL A O 1
ATOM 754 N N . ILE A 1 100 ? -3.786 4.135 0.554 1.00 93.12 100 ILE A N 1
ATOM 755 C CA . ILE A 1 100 ? -3.065 3.648 -0.627 1.00 93.12 100 ILE A CA 1
ATOM 756 C C . ILE A 1 100 ? -2.941 2.134 -0.513 1.00 93.12 100 ILE A C 1
ATOM 758 O O . ILE A 1 100 ? -2.416 1.619 0.471 1.00 93.12 100 ILE A O 1
ATOM 762 N N . ILE A 1 101 ? -3.410 1.425 -1.533 1.00 93.81 101 ILE A N 1
ATOM 763 C CA . ILE A 1 101 ? -3.424 -0.037 -1.573 1.00 93.81 101 ILE A CA 1
ATOM 764 C C . ILE A 1 101 ? -2.543 -0.484 -2.726 1.00 93.81 101 ILE A C 1
ATOM 766 O O . ILE A 1 101 ? -2.627 0.071 -3.817 1.00 93.81 101 ILE A O 1
ATOM 770 N N . THR A 1 102 ? -1.707 -1.494 -2.494 1.00 95.75 102 THR A N 1
ATOM 771 C CA . THR A 1 102 ? -0.973 -2.169 -3.569 1.00 95.75 102 THR A CA 1
ATOM 772 C C . THR A 1 102 ? -1.501 -3.583 -3.735 1.00 95.75 102 THR A C 1
ATOM 774 O O . THR A 1 102 ? -1.658 -4.308 -2.756 1.00 95.75 102 THR A O 1
ATOM 777 N N . THR A 1 103 ? -1.775 -3.992 -4.969 1.00 94.88 103 THR A N 1
ATOM 778 C CA . THR A 1 103 ? -2.285 -5.336 -5.277 1.00 94.88 103 THR A CA 1
ATOM 779 C C . THR A 1 103 ? -1.733 -5.827 -6.611 1.00 94.88 103 THR A C 1
ATOM 781 O O . THR A 1 103 ? -1.302 -5.041 -7.444 1.00 94.88 103 THR A O 1
ATOM 784 N N . ARG A 1 104 ? -1.654 -7.142 -6.817 1.00 95.00 104 ARG A N 1
ATOM 785 C CA . ARG A 1 104 ? -1.368 -7.698 -8.156 1.00 95.00 104 ARG A CA 1
ATOM 786 C C . ARG A 1 104 ? -2.633 -7.817 -9.000 1.00 95.00 104 ARG A C 1
ATOM 788 O O . ARG A 1 104 ? -2.535 -7.850 -10.218 1.00 95.00 104 ARG A O 1
ATOM 795 N N . ASP A 1 105 ? -3.764 -7.897 -8.320 1.00 92.50 105 ASP A N 1
ATOM 796 C CA . ASP A 1 105 ? -5.068 -8.223 -8.859 1.00 92.50 105 ASP A CA 1
ATOM 797 C C . ASP A 1 105 ? -5.926 -6.958 -8.888 1.00 92.50 105 ASP A C 1
ATOM 799 O O . ASP A 1 105 ? -6.143 -6.335 -7.843 1.00 92.50 105 ASP A O 1
ATOM 803 N N . GLU A 1 106 ? -6.332 -6.554 -10.089 1.00 93.69 106 GLU A N 1
ATOM 804 C CA . GLU A 1 106 ? -7.186 -5.389 -10.304 1.00 93.69 106 GLU A CA 1
ATOM 805 C C . GLU A 1 106 ? -8.592 -5.614 -9.747 1.00 93.69 106 GLU A C 1
ATOM 807 O O . GLU A 1 106 ? -9.158 -4.675 -9.191 1.00 93.69 106 GLU A O 1
ATOM 812 N N . GLU A 1 107 ? -9.103 -6.849 -9.791 1.00 92.31 107 GLU A N 1
ATOM 813 C CA . GLU A 1 107 ? -10.457 -7.181 -9.334 1.00 92.31 107 GLU A CA 1
ATOM 814 C C . GLU A 1 107 ? -10.610 -6.924 -7.832 1.00 92.31 107 GLU A C 1
ATOM 816 O O . GLU A 1 107 ? -11.666 -6.500 -7.367 1.00 92.31 107 GLU A O 1
ATOM 821 N N . ILE A 1 108 ? -9.526 -7.062 -7.055 1.00 89.88 108 ILE A N 1
ATOM 822 C CA . ILE A 1 108 ? -9.529 -6.666 -5.640 1.00 89.88 108 ILE A CA 1
ATOM 823 C C . ILE A 1 108 ? -9.934 -5.195 -5.495 1.00 89.88 108 ILE A C 1
ATOM 825 O O . ILE A 1 108 ? -10.671 -4.880 -4.570 1.00 89.88 108 ILE A O 1
ATOM 829 N N . LEU A 1 109 ? -9.514 -4.296 -6.391 1.00 90.62 109 LEU A N 1
ATOM 830 C CA . LEU A 1 109 ? -9.878 -2.875 -6.325 1.00 90.62 109 LEU A CA 1
ATOM 831 C C . LEU A 1 109 ? -11.362 -2.631 -6.623 1.00 90.62 109 LEU A C 1
ATOM 833 O O . LEU A 1 109 ? -11.908 -1.650 -6.116 1.00 90.62 109 LEU A O 1
ATOM 837 N N . ASP A 1 110 ? -12.003 -3.513 -7.394 1.00 89.50 110 ASP A N 1
ATOM 838 C CA . ASP A 1 110 ? -13.457 -3.518 -7.571 1.00 89.50 110 ASP A CA 1
ATOM 839 C C . ASP A 1 110 ? -14.161 -3.950 -6.286 1.00 89.50 110 ASP A C 1
ATOM 841 O O . ASP A 1 110 ? -15.082 -3.274 -5.846 1.00 89.50 110 ASP A O 1
ATOM 845 N N . THR A 1 111 ? -13.680 -5.009 -5.619 1.00 88.88 111 THR A N 1
ATOM 846 C CA . THR A 1 111 ? -14.317 -5.524 -4.386 1.00 88.88 111 THR A CA 1
ATOM 847 C C . THR A 1 111 ? -14.340 -4.535 -3.217 1.00 88.88 111 THR A C 1
ATOM 849 O O . THR A 1 111 ? -15.130 -4.702 -2.291 1.00 88.88 111 THR A O 1
ATOM 852 N N . ILE A 1 112 ? -13.465 -3.527 -3.238 1.00 84.00 112 ILE A N 1
ATOM 853 C CA . ILE A 1 112 ? -13.382 -2.470 -2.219 1.00 84.00 112 ILE A CA 1
ATOM 854 C C . ILE A 1 112 ? -13.760 -1.089 -2.777 1.00 84.00 112 ILE A C 1
ATOM 856 O O . ILE A 1 112 ? -13.374 -0.070 -2.201 1.00 84.00 112 ILE A O 1
ATOM 860 N N . ASP A 1 113 ? -14.462 -1.059 -3.914 1.00 88.00 113 ASP A N 1
ATOM 861 C CA . ASP A 1 113 ? -15.061 0.135 -4.517 1.00 88.00 113 ASP A CA 1
ATOM 862 C C . ASP A 1 113 ? -14.078 1.297 -4.762 1.00 88.00 113 ASP A C 1
ATOM 864 O O . ASP A 1 113 ? -14.405 2.478 -4.604 1.00 88.00 113 ASP A O 1
ATOM 868 N N . VAL A 1 114 ? -12.838 1.004 -5.170 1.00 87.19 114 VAL A N 1
ATOM 869 C CA . VAL A 1 114 ? -11.898 2.066 -5.562 1.00 87.19 114 VAL A CA 1
ATOM 870 C C . VAL A 1 114 ? -12.326 2.616 -6.918 1.00 87.19 114 VAL A C 1
ATOM 872 O O . VAL A 1 114 ? -12.253 1.908 -7.917 1.00 87.19 114 VAL A O 1
ATOM 875 N N . GLU A 1 115 ? -12.718 3.888 -6.999 1.00 90.81 115 GLU A N 1
ATOM 876 C CA . GLU A 1 115 ? -13.104 4.501 -8.280 1.00 90.81 115 GLU A CA 1
ATOM 877 C C . GLU A 1 115 ? -11.971 4.426 -9.319 1.00 90.81 115 GLU A C 1
ATOM 879 O O . GLU A 1 115 ? -10.799 4.625 -8.985 1.00 90.81 115 GLU A O 1
ATOM 884 N N . THR A 1 116 ? -12.313 4.228 -10.598 1.00 93.31 116 THR A N 1
ATOM 885 C CA . THR A 1 116 ? -11.352 4.062 -11.707 1.00 93.31 116 THR A CA 1
ATOM 886 C C . THR A 1 116 ? -10.308 5.180 -11.777 1.00 93.31 116 THR A C 1
ATOM 888 O O . THR A 1 116 ? -9.130 4.906 -11.981 1.00 93.31 116 THR A O 1
ATOM 891 N N . ARG A 1 117 ? -10.697 6.440 -11.523 1.00 95.00 117 ARG A N 1
ATOM 892 C CA . ARG A 1 117 ? -9.771 7.595 -11.518 1.00 95.00 117 ARG A CA 1
ATOM 893 C C . ARG A 1 117 ? -8.701 7.544 -10.420 1.00 95.00 117 ARG A C 1
ATOM 895 O O . ARG A 1 117 ? -7.716 8.270 -10.494 1.00 95.00 117 ARG A O 1
ATOM 902 N N . TYR A 1 118 ? -8.898 6.718 -9.393 1.00 94.25 118 TYR A N 1
ATOM 903 C CA . TYR A 1 118 ? -7.953 6.508 -8.296 1.00 94.25 118 TYR A CA 1
ATOM 904 C C . TYR A 1 118 ? -7.189 5.187 -8.424 1.00 94.25 118 TYR A C 1
ATOM 906 O O . TYR A 1 118 ? -6.551 4.762 -7.452 1.00 94.25 118 TYR A O 1
ATOM 914 N N . ARG A 1 119 ? -7.253 4.536 -9.591 1.00 96.25 119 ARG A N 1
ATOM 915 C CA . ARG A 1 119 ? -6.494 3.328 -9.915 1.00 96.25 119 ARG A CA 1
ATOM 916 C C . ARG A 1 119 ? -5.302 3.680 -10.796 1.00 96.25 119 ARG A C 1
ATOM 918 O O . ARG A 1 119 ? -5.420 4.455 -11.738 1.00 96.25 119 ARG A O 1
ATOM 925 N N . TYR A 1 120 ? -4.155 3.092 -10.487 1.00 97.19 120 TYR A N 1
ATOM 926 C CA . TYR A 1 120 ? -2.920 3.283 -11.232 1.00 97.19 120 TYR A CA 1
ATOM 927 C C . TYR A 1 120 ? -2.262 1.935 -11.518 1.00 97.19 120 TYR A C 1
ATOM 929 O O . TYR A 1 120 ? -1.825 1.239 -10.596 1.00 97.19 120 TYR A O 1
ATOM 937 N N . ARG A 1 121 ? -2.180 1.571 -12.801 1.00 97.56 121 ARG A N 1
ATOM 938 C CA . ARG A 1 121 ? -1.409 0.413 -13.252 1.00 97.56 121 ARG A CA 1
ATOM 939 C C . ARG A 1 121 ? 0.053 0.818 -13.369 1.00 97.56 121 ARG A C 1
ATOM 941 O O . ARG A 1 121 ? 0.381 1.739 -14.110 1.00 97.56 121 ARG A O 1
ATOM 948 N N . VAL A 1 122 ? 0.928 0.131 -12.648 1.00 97.44 122 VAL A N 1
ATOM 949 C CA . VAL A 1 122 ? 2.372 0.323 -12.788 1.00 97.44 122 VAL A CA 1
ATOM 950 C C . VAL A 1 122 ? 2.811 -0.332 -14.089 1.00 97.44 122 VAL A C 1
ATOM 952 O O . VAL A 1 122 ? 2.633 -1.541 -14.263 1.00 97.44 122 VAL A O 1
ATOM 955 N N . ASN A 1 123 ? 3.351 0.486 -14.984 1.00 95.00 123 ASN A N 1
ATOM 956 C CA . ASN A 1 123 ? 3.893 0.044 -16.259 1.00 95.00 123 ASN A CA 1
ATOM 957 C C . ASN A 1 123 ? 5.350 -0.395 -16.104 1.00 95.00 123 ASN A C 1
ATOM 959 O O . ASN A 1 123 ? 6.009 -0.091 -15.108 1.00 95.00 123 ASN A O 1
ATOM 963 N N . GLU A 1 124 ? 5.827 -1.131 -17.099 1.00 95.75 124 GLU A N 1
ATOM 964 C CA . GLU A 1 124 ? 7.246 -1.425 -17.250 1.00 95.75 124 GLU A CA 1
ATOM 965 C C . GLU A 1 124 ? 8.031 -0.136 -17.487 1.00 95.75 124 GLU A C 1
ATOM 967 O O . GLU A 1 124 ? 7.510 0.830 -18.047 1.00 95.75 124 GLU A O 1
ATOM 972 N N . LEU A 1 125 ? 9.274 -0.145 -17.013 1.00 95.31 125 LEU A N 1
ATOM 973 C CA . LEU A 1 125 ? 10.241 0.892 -17.332 1.00 95.31 125 LEU A CA 1
ATOM 974 C C . LEU A 1 125 ? 10.617 0.769 -18.806 1.00 95.31 125 LEU A C 1
ATOM 976 O O . LEU A 1 125 ? 10.734 -0.347 -19.317 1.00 95.31 125 LEU A O 1
ATOM 980 N N . ASP A 1 126 ? 10.852 1.895 -19.469 1.00 96.31 126 ASP A N 1
ATOM 981 C CA . ASP A 1 126 ? 11.417 1.854 -20.816 1.00 96.31 126 ASP A CA 1
ATOM 982 C C . ASP A 1 126 ? 12.877 1.354 -20.804 1.00 96.31 126 ASP A C 1
ATOM 984 O O . ASP A 1 126 ? 13.478 1.129 -19.746 1.00 96.31 126 ASP A O 1
ATOM 988 N N . ASP A 1 127 ? 13.462 1.136 -21.984 1.00 96.25 127 ASP A N 1
ATOM 989 C CA . ASP A 1 127 ? 14.828 0.614 -22.104 1.00 96.25 127 ASP A CA 1
ATOM 990 C C . ASP A 1 127 ? 15.867 1.519 -21.422 1.00 96.25 127 ASP A C 1
ATOM 992 O O . 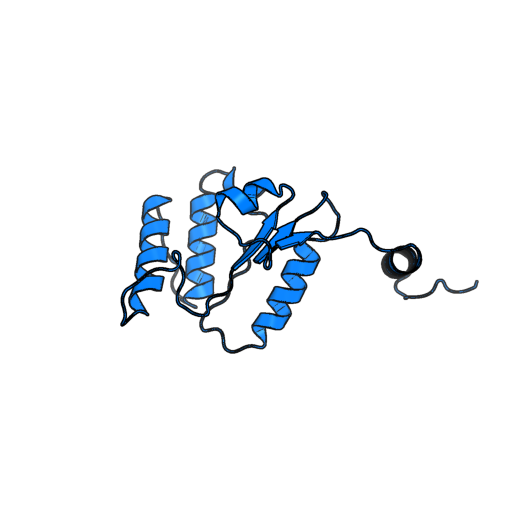ASP A 1 127 ? 16.830 1.031 -20.822 1.00 96.25 127 ASP A O 1
ATOM 996 N N . ALA A 1 128 ? 15.677 2.840 -21.483 1.00 94.62 128 ALA A N 1
ATOM 997 C CA . ALA A 1 128 ? 16.599 3.802 -20.895 1.00 94.62 128 ALA A CA 1
ATOM 998 C C . ALA A 1 128 ? 16.476 3.821 -19.365 1.00 94.62 128 ALA A C 1
ATOM 1000 O O . ALA A 1 128 ? 17.489 3.773 -18.661 1.00 94.62 128 ALA A O 1
ATOM 1001 N N . GLU A 1 129 ? 15.251 3.837 -18.844 1.00 94.38 129 GLU A N 1
ATOM 1002 C CA . GLU A 1 129 ? 14.947 3.748 -17.416 1.00 94.38 129 GLU A CA 1
ATOM 1003 C C . GLU A 1 129 ? 15.427 2.417 -16.820 1.00 94.38 129 GLU A C 1
ATOM 1005 O O . GLU A 1 129 ? 16.040 2.392 -15.747 1.00 94.38 129 GLU A O 1
ATOM 1010 N N . SER A 1 130 ? 15.206 1.311 -17.534 1.00 94.44 130 SER A N 1
ATOM 1011 C CA . SER A 1 130 ? 15.656 -0.029 -17.150 1.00 94.44 130 SER A CA 1
ATOM 1012 C C . SER A 1 130 ? 17.179 -0.116 -17.104 1.00 94.44 130 SER A C 1
ATOM 1014 O O . SER A 1 130 ? 17.740 -0.605 -16.118 1.00 94.44 130 SER A O 1
ATOM 1016 N N . LEU A 1 131 ? 17.866 0.405 -18.128 1.00 94.31 131 LEU A N 1
ATOM 1017 C CA . LEU A 1 131 ? 19.327 0.452 -18.169 1.00 94.31 131 LEU A CA 1
ATOM 1018 C C . LEU A 1 131 ? 19.890 1.325 -17.045 1.00 94.31 131 LEU A C 1
ATOM 1020 O O . LEU A 1 131 ? 20.862 0.930 -16.397 1.00 94.31 131 LEU A O 1
ATOM 1024 N N . ALA A 1 132 ? 19.282 2.481 -16.775 1.00 93.62 132 ALA A N 1
ATOM 1025 C CA . ALA A 1 132 ? 19.694 3.353 -15.679 1.00 93.62 132 ALA A CA 1
ATOM 1026 C C . ALA A 1 132 ? 19.524 2.654 -14.322 1.00 93.62 132 ALA A C 1
ATOM 1028 O O . ALA A 1 132 ? 20.449 2.635 -13.505 1.00 93.62 132 ALA A O 1
ATOM 1029 N N . LEU A 1 133 ? 18.374 2.007 -14.098 1.00 93.31 133 LEU A N 1
ATOM 1030 C CA . LEU A 1 133 ? 18.111 1.260 -12.871 1.00 93.31 133 LEU A CA 1
ATOM 1031 C C . LEU A 1 133 ? 19.117 0.121 -12.680 1.00 93.31 133 LEU A C 1
ATOM 1033 O O . LEU A 1 133 ? 19.659 -0.031 -11.580 1.00 93.31 133 LEU A O 1
ATOM 1037 N N . PHE A 1 134 ? 19.375 -0.650 -13.740 1.00 93.81 134 PHE A N 1
ATOM 1038 C CA . PHE A 1 134 ? 20.356 -1.732 -13.741 1.00 93.81 134 PHE A CA 1
ATOM 1039 C C . PHE A 1 134 ? 21.755 -1.205 -13.429 1.00 93.81 134 PHE A C 1
ATOM 1041 O O . PHE A 1 134 ? 22.408 -1.702 -12.513 1.00 93.81 134 PHE A O 1
ATOM 1048 N N . THR A 1 135 ? 22.188 -0.159 -14.133 1.00 93.38 135 THR A N 1
ATOM 1049 C CA . THR A 1 135 ? 23.524 0.425 -13.975 1.00 93.38 135 THR A CA 1
ATOM 1050 C C . THR A 1 135 ? 23.733 0.926 -12.550 1.00 93.38 135 THR A C 1
ATOM 1052 O O . THR A 1 135 ? 24.744 0.605 -11.923 1.00 93.38 135 THR A O 1
ATOM 1055 N N . ARG A 1 136 ? 22.732 1.611 -11.984 1.00 92.50 136 ARG A N 1
ATOM 1056 C CA . ARG A 1 136 ? 22.780 2.098 -10.604 1.00 92.50 136 ARG A CA 1
ATOM 1057 C C . ARG A 1 136 ? 22.911 0.966 -9.589 1.00 92.50 136 ARG A C 1
ATOM 1059 O O . ARG A 1 136 ? 23.647 1.110 -8.619 1.00 92.50 136 ARG A O 1
ATOM 1066 N N . HIS A 1 137 ? 22.222 -0.156 -9.798 1.00 90.69 137 HIS A N 1
ATOM 1067 C CA . HIS A 1 137 ? 22.288 -1.298 -8.878 1.00 90.69 137 HIS A CA 1
ATOM 1068 C C . HIS A 1 137 ? 23.557 -2.139 -9.051 1.00 90.69 137 HIS A C 1
ATOM 1070 O O . HIS A 1 137 ? 24.086 -2.632 -8.059 1.00 90.69 137 HIS A O 1
ATOM 1076 N N . ALA A 1 138 ? 24.045 -2.309 -10.281 1.00 93.81 138 ALA A N 1
ATOM 1077 C CA . ALA A 1 138 ? 25.211 -3.137 -10.581 1.00 93.81 138 ALA A CA 1
ATOM 1078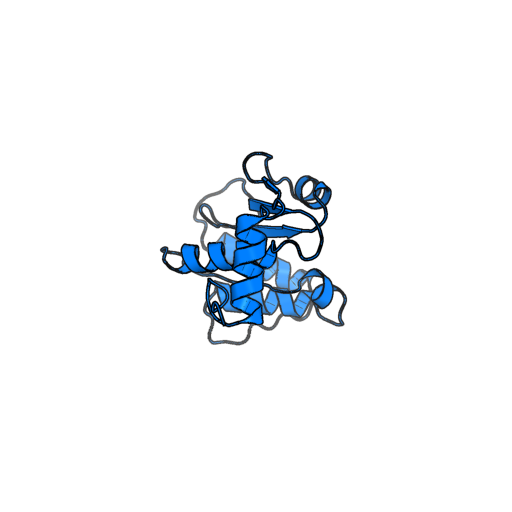 C C . ALA A 1 138 ? 26.543 -2.411 -10.326 1.00 93.81 138 ALA A C 1
ATOM 1080 O O . ALA A 1 138 ? 27.496 -3.028 -9.856 1.00 93.81 138 ALA A O 1
ATOM 1081 N N . PHE A 1 139 ? 26.608 -1.108 -10.618 1.00 90.50 139 PHE A N 1
ATOM 1082 C CA . PHE A 1 139 ? 27.853 -0.328 -10.606 1.00 90.50 139 PHE A CA 1
ATOM 1083 C C . PHE A 1 139 ? 27.846 0.845 -9.618 1.00 90.50 139 PHE A C 1
ATOM 1085 O O . PHE A 1 139 ? 28.865 1.513 -9.462 1.00 90.50 139 PHE A O 1
ATOM 1092 N N . GLY A 1 140 ? 26.718 1.122 -8.955 1.00 87.12 140 GLY A N 1
ATOM 1093 C CA . GLY A 1 140 ? 26.597 2.210 -7.977 1.00 87.12 140 GLY A CA 1
ATOM 1094 C C . GLY A 1 140 ? 26.495 3.617 -8.576 1.00 87.12 140 GLY A C 1
ATOM 1095 O O . GLY A 1 140 ? 26.394 4.576 -7.818 1.00 87.12 140 GLY A O 1
ATOM 1096 N N . ASN A 1 141 ? 26.487 3.748 -9.907 1.00 78.56 141 ASN A N 1
ATOM 1097 C CA . ASN A 1 141 ? 26.415 5.017 -10.636 1.00 78.56 141 ASN A CA 1
ATOM 1098 C 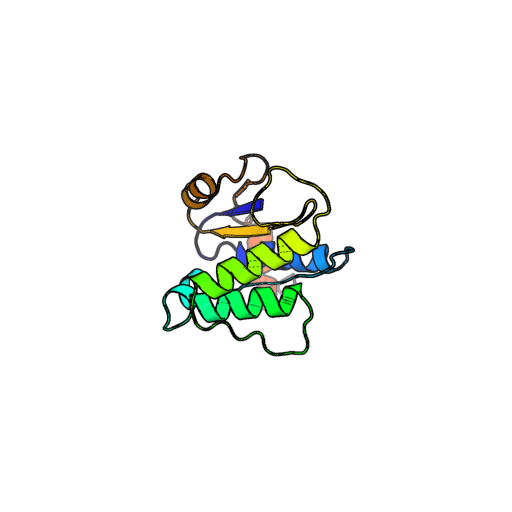C . ASN A 1 141 ? 25.345 4.949 -11.733 1.00 78.56 141 ASN A C 1
ATOM 1100 O O . ASN A 1 141 ? 25.027 3.872 -12.225 1.00 78.56 141 ASN A O 1
ATOM 1104 N N . ASP A 1 142 ? 24.842 6.099 -12.184 1.00 69.44 142 ASP A N 1
ATOM 1105 C CA . ASP A 1 142 ? 23.826 6.159 -13.251 1.00 69.44 142 ASP A CA 1
ATOM 1106 C C . ASP A 1 142 ? 24.400 5.916 -14.664 1.00 69.44 142 ASP A C 1
ATOM 1108 O O . ASP A 1 142 ? 23.656 5.876 -15.643 1.00 69.44 142 ASP A O 1
ATOM 1112 N N . LYS A 1 143 ? 25.725 5.760 -14.793 1.00 65.44 143 LYS A N 1
ATOM 1113 C CA . LYS A 1 143 ? 26.414 5.437 -16.052 1.00 65.44 143 LYS A CA 1
ATOM 1114 C C . LYS A 1 143 ? 27.485 4.369 -15.817 1.00 65.44 143 LYS A C 1
ATOM 1116 O O . LYS A 1 143 ? 28.189 4.456 -14.808 1.00 65.44 143 LYS A O 1
ATOM 1121 N N . PRO A 1 144 ? 27.638 3.388 -16.726 1.00 59.81 144 PRO A N 1
ATOM 1122 C CA . PRO A 1 144 ? 28.767 2.476 -16.669 1.00 59.81 144 PRO A CA 1
ATOM 1123 C C . PRO A 1 144 ? 30.049 3.283 -16.881 1.00 59.81 144 PRO A C 1
ATOM 1125 O O . PRO A 1 144 ? 30.111 4.163 -17.743 1.00 59.81 144 PRO A O 1
ATOM 1128 N N . ASN A 1 145 ? 31.068 3.015 -16.067 1.00 60.22 145 ASN A N 1
ATOM 1129 C CA . ASN A 1 145 ? 32.380 3.602 -16.294 1.00 60.22 145 ASN A CA 1
ATOM 1130 C C . ASN A 1 145 ? 32.912 3.025 -17.611 1.00 60.22 145 ASN A C 1
ATOM 1132 O O . ASN A 1 145 ? 33.039 1.809 -17.732 1.00 60.22 145 ASN A O 1
ATOM 1136 N N . ASN A 1 146 ? 33.203 3.886 -18.588 1.00 58.16 146 ASN A N 1
ATOM 1137 C CA . ASN A 1 146 ? 33.940 3.486 -19.783 1.00 58.16 146 ASN A CA 1
ATOM 1138 C C . ASN A 1 146 ? 35.365 3.115 -19.344 1.00 58.16 146 ASN A C 1
ATOM 1140 O O . ASN A 1 146 ? 36.211 3.998 -19.199 1.00 58.16 146 ASN A O 1
ATOM 1144 N N . THR A 1 147 ? 35.589 1.838 -19.049 1.00 49.00 147 THR A N 1
ATOM 1145 C CA . THR A 1 147 ? 36.918 1.237 -18.876 1.00 49.00 147 THR A CA 1
ATOM 1146 C C . THR A 1 147 ? 37.441 0.730 -20.201 1.00 49.00 147 THR A C 1
ATOM 1148 O O . THR A 1 147 ? 36.650 0.041 -20.887 1.00 49.00 147 THR A O 1
#

pLDDT: mean 83.86, std 14.9, range [37.09, 97.62]

Organism: Daucus carota subsp. sativus (NCBI:txid79200)

Radius of gyration: 18.92 Å; chains: 1; bounding box: 60×35×47 Å

Secondary structure (DSSP, 8-state):
-EEE-STTSSHHHHHHHHHHHHTTS--S------SHHHHHTSTTHHHHHHHHHHHHHHT-SS-----SHHHHHHHHHHHHHTT-SS---S-SS-TT----EEES-SHHHHHTT--GGGEEEPPPPPHHHHHHHHHHHHHSSSS----

Foldseek 3Di:
DEEEADPPLCSLVVVVVVLVVCVVDDAQFGADDPPLVPQVPDDCSLVVSLQRRCCRGVVDPDRDDDPDNVSSVVVLQVVQCVPDPDDDDDPSHHPPDDDYHYDHDPVVCVVVVPDPVNYHYRDHDPPLRVLQVVCCVVPVHSDDPPD

InterPro domains:
  IPR002182 NB-ARC [PF00931] (1-141)
  IPR027417 P-loop containing nucleoside triphosphate hydrolase [G3DSA:3.40.50.300] (1-118)
  IPR027417 P-loop containing nucleoside triphosphate hydrolase [SSF52540] (2-146)
  IPR044974 Disease resistance protein, plants [PTHR11017] (1-145)

Sequence (147 aa):
MGIYGMVGIGKTTLAKALYNQLLLGSYTGTSFLANVREISGTTNGLVSLQQQLISDVLKSKKKVNVHHVDQGTKLIEARIYEHKQFESLVGPFAPGSVVIITTRDEEILDTIDVETRYRYRVNELDDAESLALFTRHAFGNDKPNNT